Protein AF-A0AAW4U7R8-F1 (afdb_monomer_lite)

pLDDT: mean 75.62, std 11.16, range [40.25, 95.5]

Sequence (157 aa):
MQAISILKLNNMAKKYQVSRKNNILKRKGSLLLDIVIGIVLMMIIYYVATVSYPEYRNNANRSQALEDLRTIKQAVISYQGLSKVTPSSITMEDLQEGLSATESLDGTTHEALLKEAKTDPWGGEYVITIDASGAGTISTSAAVSGGGLDNEITIDF

Organism: NCBI:txid437897

Foldseek 3Di:
DVVVVVVVVVVVVVVVVVVVVVVVVVVVVVVVVVVVVVVVVVVVVVVCVVPVVVVVLVVVLLVLLVVVQVLVLVLLVVLCQQFPARDQDDDLVCLQAFAALVGGPVSHTGHRSDPDQDARSVGHHWDWGAHRVRKTKIAHPCVVPDDDDPRIDIRDD

Secondary structure (DSSP, 8-state):
-HHHHHHHHHHHHHHHHHHHHHHHHHHHHHHHHHHHHHHHHHHHHHHHHHHHHHHHHHHHHHHHHHHHHHHHHHHHHHHHHHBSS--S---HHHHHH-B-TTTBTTSSPBP-SSSS----TTS---EEEE-TTS-EEEE-GGGGS-S-S--EEEE--

Structure (mmCIF, N/CA/C/O backbone):
data_AF-A0AAW4U7R8-F1
#
_entry.id   AF-A0AAW4U7R8-F1
#
loop_
_atom_site.group_PDB
_atom_site.id
_atom_site.type_symbol
_atom_site.label_atom_id
_atom_site.label_alt_id
_atom_site.label_comp_id
_atom_site.label_asym_id
_atom_site.label_entity_id
_atom_site.label_seq_id
_atom_site.pdbx_PDB_ins_code
_atom_site.Cartn_x
_atom_site.Cartn_y
_atom_site.Cartn_z
_atom_site.occupancy
_atom_site.B_iso_or_equiv
_atom_site.auth_seq_id
_atom_site.auth_comp_id
_atom_site.auth_asym_id
_atom_site.auth_atom_id
_atom_site.pdbx_PDB_model_num
ATOM 1 N N . MET A 1 1 ? 53.376 18.271 -80.528 1.00 60.69 1 MET A N 1
ATOM 2 C CA . MET A 1 1 ? 52.397 18.948 -79.639 1.00 60.69 1 MET A CA 1
ATOM 3 C C . MET A 1 1 ? 51.243 18.050 -79.173 1.00 60.69 1 MET A C 1
ATOM 5 O O . MET A 1 1 ? 50.817 18.207 -78.037 1.00 60.69 1 MET A O 1
ATOM 9 N N . GLN A 1 2 ? 50.757 17.084 -79.968 1.00 64.69 2 GLN A N 1
ATOM 10 C CA . GLN A 1 2 ? 49.604 16.241 -79.587 1.00 64.69 2 GLN A CA 1
ATOM 11 C C . GLN A 1 2 ? 49.836 15.326 -78.362 1.00 64.69 2 GLN A C 1
ATOM 13 O O . GLN A 1 2 ? 48.961 15.230 -77.506 1.00 64.69 2 GLN A O 1
ATOM 18 N N . ALA A 1 3 ? 51.020 14.726 -78.192 1.00 68.19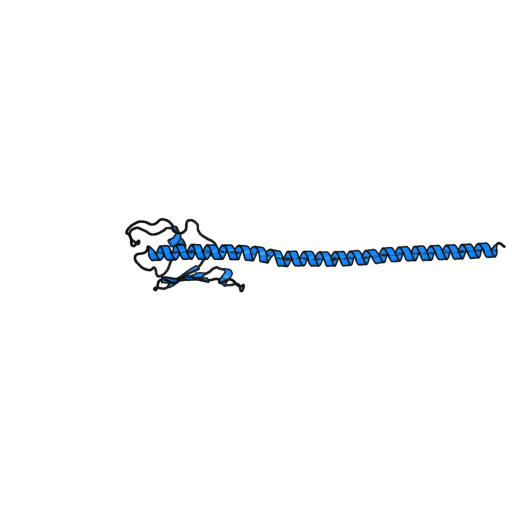 3 ALA A N 1
ATOM 19 C CA . ALA A 1 3 ? 51.283 13.803 -77.075 1.00 68.19 3 ALA A CA 1
ATOM 20 C C . ALA A 1 3 ? 51.150 14.451 -75.677 1.00 68.19 3 ALA A C 1
ATOM 22 O O . ALA A 1 3 ? 50.632 13.841 -74.744 1.00 68.19 3 ALA A O 1
ATOM 23 N N . ILE A 1 4 ? 51.544 15.723 -75.547 1.00 70.44 4 ILE A N 1
ATOM 24 C CA . ILE A 1 4 ? 51.453 16.486 -74.290 1.00 70.44 4 ILE A CA 1
ATOM 25 C C . ILE A 1 4 ? 49.984 16.775 -73.934 1.00 70.44 4 ILE A C 1
ATOM 27 O O . ILE A 1 4 ? 49.599 16.714 -72.765 1.00 70.44 4 ILE A O 1
ATOM 31 N N . SER A 1 5 ? 49.141 17.034 -74.940 1.00 73.44 5 SER A N 1
ATOM 32 C CA . SER A 1 5 ? 47.705 17.271 -74.739 1.00 73.44 5 SER A CA 1
ATOM 33 C C . SER A 1 5 ? 46.968 16.024 -74.227 1.00 73.44 5 SER A C 1
ATOM 35 O O . SER A 1 5 ? 46.168 16.121 -73.297 1.00 73.44 5 SER A O 1
ATOM 37 N N . ILE A 1 6 ? 47.317 14.841 -74.744 1.00 75.31 6 ILE A N 1
ATOM 38 C CA . ILE A 1 6 ? 46.715 13.556 -74.351 1.00 75.31 6 ILE A CA 1
ATOM 39 C C . ILE A 1 6 ? 47.107 13.189 -72.913 1.00 75.31 6 ILE A C 1
ATOM 41 O O . ILE A 1 6 ? 46.270 12.761 -72.118 1.00 75.31 6 ILE A O 1
ATOM 45 N N . LEU A 1 7 ? 48.365 13.424 -72.535 1.00 77.62 7 LEU A N 1
ATOM 46 C CA . LEU A 1 7 ? 48.854 13.136 -71.186 1.00 77.62 7 LEU A CA 1
ATOM 47 C C . LEU A 1 7 ? 48.185 14.034 -70.130 1.00 77.62 7 LEU A C 1
ATOM 49 O O . LEU A 1 7 ? 47.821 13.570 -69.046 1.00 77.62 7 LEU A O 1
ATOM 53 N N . LYS A 1 8 ? 47.938 15.305 -70.470 1.00 79.25 8 LYS A N 1
ATOM 54 C CA . LYS A 1 8 ? 47.189 16.240 -69.617 1.00 79.25 8 LYS A CA 1
ATOM 55 C C . LYS A 1 8 ? 45.734 15.798 -69.424 1.00 79.25 8 LYS A C 1
ATOM 57 O O . LYS A 1 8 ? 45.241 15.834 -68.296 1.00 79.25 8 LYS A O 1
ATOM 62 N N . LEU A 1 9 ? 45.076 15.333 -70.488 1.00 78.81 9 LEU A N 1
ATOM 63 C CA . LEU A 1 9 ? 43.704 14.813 -70.436 1.00 78.81 9 LEU A CA 1
ATOM 64 C C . LEU A 1 9 ? 43.596 13.561 -69.554 1.00 78.81 9 LEU A C 1
ATOM 66 O O . LEU A 1 9 ? 42.732 13.504 -68.678 1.00 78.81 9 LEU A O 1
ATOM 70 N N . ASN A 1 10 ? 44.519 12.606 -69.697 1.00 81.81 10 ASN A N 1
ATOM 71 C CA . ASN A 1 10 ? 44.538 11.396 -68.868 1.00 81.81 10 ASN A CA 1
ATOM 72 C C . ASN A 1 10 ? 44.757 11.708 -67.381 1.00 81.81 10 ASN A C 1
ATOM 74 O O . ASN A 1 10 ? 44.088 11.138 -66.516 1.00 81.81 10 ASN A O 1
ATOM 78 N N . ASN A 1 11 ? 45.637 12.662 -67.068 1.00 82.88 11 ASN A N 1
ATOM 79 C CA . ASN A 1 11 ? 45.869 13.090 -65.688 1.00 82.88 11 ASN A CA 1
ATOM 80 C C . ASN A 1 11 ? 44.642 13.787 -65.081 1.00 82.88 11 ASN A C 1
ATOM 82 O O . ASN A 1 11 ? 44.313 13.548 -63.915 1.00 82.88 11 ASN A O 1
ATOM 86 N N . MET A 1 12 ? 43.925 14.600 -65.862 1.00 79.44 12 MET A N 1
ATOM 87 C CA . MET A 1 12 ? 42.668 15.213 -65.420 1.00 79.44 12 MET A CA 1
ATOM 88 C C . MET A 1 12 ? 41.578 14.165 -65.192 1.00 79.44 12 MET A C 1
ATOM 90 O O . MET A 1 12 ? 40.949 14.175 -64.134 1.00 79.44 12 MET A O 1
ATOM 94 N N . ALA A 1 13 ? 41.399 13.219 -66.116 1.00 79.12 13 ALA A N 1
ATOM 95 C CA . ALA A 1 13 ? 40.433 12.133 -65.967 1.00 79.12 13 ALA A CA 1
ATOM 96 C C . ALA A 1 13 ? 40.717 11.293 -64.709 1.00 79.12 13 ALA A C 1
ATOM 98 O O . ALA A 1 13 ? 39.807 11.021 -63.921 1.00 79.12 13 ALA A O 1
ATOM 99 N N . LYS A 1 14 ? 41.990 10.964 -64.451 1.00 78.50 14 LYS A N 1
ATOM 100 C CA . LYS A 1 14 ? 42.413 10.246 -63.240 1.00 78.50 14 LYS A CA 1
ATOM 101 C C . LYS A 1 14 ? 42.109 11.048 -61.970 1.00 78.50 14 LYS A C 1
ATOM 103 O O . LYS A 1 14 ? 41.556 10.494 -61.022 1.00 78.50 14 LYS A O 1
ATOM 108 N N . LYS A 1 15 ? 42.386 12.357 -61.959 1.00 74.62 15 LYS A N 1
ATOM 109 C CA . LYS A 1 15 ? 42.077 13.248 -60.825 1.00 74.62 15 LYS A CA 1
ATOM 110 C C . LYS A 1 15 ? 40.571 13.329 -60.547 1.00 74.62 15 LYS A C 1
ATOM 112 O O . LYS A 1 15 ? 40.161 13.250 -59.389 1.00 74.62 15 LYS A O 1
ATOM 117 N N . TYR A 1 16 ? 39.748 13.416 -61.592 1.00 73.31 16 TYR A N 1
ATOM 118 C CA . TYR A 1 16 ? 38.288 13.405 -61.473 1.00 73.31 16 TYR A CA 1
ATOM 119 C C . TYR A 1 16 ? 37.758 12.081 -60.919 1.00 73.31 16 TYR A C 1
ATOM 121 O O . TYR A 1 16 ? 36.922 12.086 -60.015 1.00 73.31 16 TYR A O 1
ATOM 129 N N . GLN A 1 17 ? 38.268 10.943 -61.397 1.00 74.19 17 GLN A N 1
ATOM 130 C CA . GLN A 1 17 ? 37.861 9.635 -60.878 1.00 74.19 17 GLN A CA 1
ATOM 131 C C . GLN A 1 17 ? 38.246 9.447 -59.405 1.00 74.19 17 GLN A C 1
ATOM 133 O O . GLN A 1 17 ? 37.435 8.947 -58.625 1.00 74.19 17 GLN A O 1
ATOM 138 N N . VAL A 1 18 ? 39.442 9.888 -59.001 1.00 71.75 18 VAL A N 1
ATOM 139 C CA . VAL A 1 18 ? 39.888 9.842 -57.598 1.00 71.75 18 VAL A CA 1
ATOM 140 C C . VAL A 1 18 ? 39.024 10.748 -56.717 1.00 71.75 18 VAL A C 1
ATOM 142 O O . VAL A 1 18 ? 38.557 10.317 -55.666 1.00 71.75 18 VAL A O 1
ATOM 145 N N . SER A 1 19 ? 38.727 11.971 -57.163 1.00 69.62 19 SER A N 1
ATOM 146 C CA . SER A 1 19 ? 37.863 12.899 -56.421 1.00 69.62 19 SER A CA 1
ATOM 147 C C . SER A 1 19 ? 36.430 12.366 -56.272 1.00 69.62 19 SER A C 1
ATOM 149 O O . SER A 1 19 ? 35.861 12.402 -55.180 1.00 69.62 19 SER A O 1
ATOM 151 N N . ARG A 1 20 ? 35.867 11.770 -57.334 1.00 70.44 20 ARG A N 1
ATOM 152 C CA . ARG A 1 20 ? 34.541 11.135 -57.299 1.00 70.44 20 ARG A CA 1
ATOM 153 C C . ARG A 1 20 ? 34.505 9.946 -56.335 1.00 70.44 20 ARG A C 1
ATOM 155 O O . ARG A 1 20 ? 33.572 9.852 -55.541 1.00 70.44 20 ARG A O 1
ATOM 162 N N . LYS A 1 21 ? 35.523 9.076 -56.354 1.00 65.62 21 LYS A N 1
ATOM 163 C CA . LYS A 1 21 ? 35.645 7.956 -55.403 1.00 65.62 21 LYS A CA 1
ATOM 164 C C . LYS A 1 21 ? 35.737 8.453 -53.958 1.00 65.62 21 LYS A C 1
ATOM 166 O O . LYS A 1 21 ? 34.988 7.972 -53.113 1.00 65.62 21 LYS A O 1
ATOM 171 N N . ASN A 1 22 ? 36.556 9.469 -53.690 1.00 66.00 22 ASN A N 1
ATOM 172 C CA . ASN A 1 22 ? 36.712 10.028 -52.344 1.00 66.00 22 ASN A CA 1
ATOM 173 C C . ASN A 1 22 ? 35.411 10.651 -51.811 1.00 66.00 22 ASN A C 1
ATOM 175 O O . ASN A 1 22 ? 35.080 10.459 -50.644 1.00 66.00 22 ASN A O 1
ATOM 179 N N . ASN A 1 23 ? 34.635 11.341 -52.651 1.00 64.06 23 ASN A N 1
ATOM 180 C CA . ASN A 1 23 ? 33.342 11.906 -52.247 1.00 64.06 23 ASN A CA 1
ATOM 181 C C . ASN A 1 23 ? 32.275 10.831 -51.973 1.00 64.06 23 ASN A C 1
ATOM 183 O O . ASN A 1 23 ? 31.469 10.986 -51.056 1.00 64.06 23 ASN A O 1
ATOM 187 N N . ILE A 1 24 ? 32.284 9.722 -52.718 1.00 61.56 24 ILE A N 1
ATOM 188 C CA . ILE A 1 24 ? 31.383 8.585 -52.469 1.00 61.56 24 ILE A CA 1
ATOM 189 C C . ILE A 1 24 ? 31.758 7.869 -51.162 1.00 61.56 24 ILE A C 1
ATOM 191 O O . ILE A 1 24 ? 30.866 7.539 -50.383 1.00 61.56 24 ILE A O 1
ATOM 195 N N . LEU A 1 25 ? 33.052 7.671 -50.881 1.00 60.16 25 LEU A N 1
ATOM 196 C CA . LEU A 1 25 ? 33.499 7.103 -49.603 1.00 60.16 25 LEU A CA 1
ATOM 197 C C . LEU A 1 25 ? 33.149 8.010 -48.413 1.00 60.16 25 LEU A C 1
ATOM 199 O O . LEU A 1 25 ? 32.638 7.513 -47.413 1.00 60.16 25 LEU A O 1
ATOM 203 N N . LYS A 1 26 ? 33.342 9.331 -48.532 1.00 60.06 26 LYS A N 1
ATOM 204 C CA . LYS A 1 26 ? 32.967 10.296 -47.481 1.00 60.06 26 LYS A CA 1
ATOM 205 C C . LYS A 1 26 ? 31.466 10.273 -47.167 1.00 60.06 26 LYS A C 1
ATOM 207 O O . LYS A 1 26 ? 31.093 10.278 -46.000 1.00 60.06 26 LYS A O 1
ATOM 212 N N . ARG A 1 27 ? 30.602 10.180 -48.187 1.00 59.56 27 ARG A N 1
ATOM 213 C CA . ARG A 1 27 ? 29.141 10.074 -47.993 1.00 59.56 27 ARG A CA 1
ATOM 214 C C . ARG A 1 27 ? 28.712 8.751 -47.350 1.00 59.56 27 ARG A C 1
ATOM 216 O O . ARG A 1 27 ? 27.781 8.751 -46.555 1.00 59.56 27 ARG A O 1
ATOM 223 N N . LYS A 1 28 ? 29.389 7.638 -47.652 1.00 56.94 28 LYS A N 1
ATOM 224 C CA . LYS A 1 28 ? 29.104 6.332 -47.028 1.00 56.94 28 LYS A CA 1
ATOM 225 C C . LYS A 1 28 ? 29.580 6.243 -45.572 1.00 56.94 28 LYS A C 1
ATOM 227 O O . LYS A 1 28 ? 28.915 5.594 -44.775 1.00 56.94 28 LYS A O 1
ATOM 232 N N . GLY A 1 29 ? 30.678 6.919 -45.219 1.00 58.41 29 GLY A N 1
ATOM 233 C CA . GLY A 1 29 ? 31.155 7.007 -43.833 1.00 58.41 29 GLY A CA 1
ATOM 234 C C . GLY A 1 29 ? 30.224 7.804 -42.910 1.00 58.41 29 GLY A C 1
ATOM 235 O O . GLY A 1 29 ? 30.078 7.443 -41.749 1.00 58.41 29 GLY A O 1
ATOM 236 N N . SER A 1 30 ? 29.544 8.829 -43.440 1.00 65.44 30 SER A N 1
ATOM 237 C CA . SER A 1 30 ? 28.557 9.622 -42.686 1.00 65.44 30 SER A CA 1
ATOM 238 C C . SER A 1 30 ? 27.328 8.801 -42.277 1.00 65.44 30 SER A C 1
ATOM 240 O O . SER A 1 30 ? 26.884 8.894 -41.142 1.00 65.44 30 SER A O 1
ATOM 242 N N . LEU A 1 31 ? 26.822 7.939 -43.168 1.00 68.50 31 LEU A N 1
ATOM 243 C CA . LEU A 1 31 ? 25.604 7.155 -42.916 1.00 68.50 31 LEU A CA 1
ATOM 244 C C . LEU A 1 31 ? 25.764 6.129 -41.783 1.00 68.50 31 LEU A C 1
ATOM 246 O O . LEU A 1 31 ? 24.817 5.886 -41.044 1.00 68.50 31 LEU A O 1
ATOM 250 N N . LEU A 1 32 ? 26.947 5.520 -41.633 1.00 78.38 32 LEU A N 1
ATOM 251 C CA . LEU A 1 32 ? 27.196 4.569 -40.543 1.00 78.38 32 LEU A CA 1
ATOM 252 C C . LEU A 1 32 ? 27.212 5.265 -39.179 1.00 78.38 32 LEU A C 1
ATOM 254 O O . LEU A 1 32 ? 26.667 4.728 -38.220 1.00 78.38 32 LEU A O 1
ATOM 258 N N . LEU A 1 33 ? 27.800 6.462 -39.102 1.00 82.44 33 LEU A N 1
ATOM 259 C CA . LEU A 1 33 ? 27.829 7.258 -37.877 1.00 82.44 33 LEU A CA 1
ATOM 260 C C . LEU A 1 33 ? 26.414 7.694 -37.465 1.00 82.44 33 LEU A C 1
ATOM 262 O O . LEU A 1 33 ? 26.047 7.526 -36.305 1.00 82.44 33 LEU A O 1
ATOM 266 N N . ASP A 1 34 ? 25.607 8.164 -38.418 1.00 82.06 34 ASP A N 1
ATOM 267 C CA . ASP A 1 34 ? 24.223 8.579 -38.159 1.00 82.06 34 ASP A CA 1
ATOM 268 C C . ASP A 1 34 ? 23.355 7.411 -37.657 1.00 82.06 34 ASP A C 1
ATOM 270 O O . ASP A 1 34 ? 22.577 7.573 -36.717 1.00 82.06 34 ASP A O 1
ATOM 274 N N . ILE A 1 35 ? 23.529 6.208 -38.221 1.00 86.75 35 ILE A N 1
ATOM 275 C CA . ILE A 1 35 ? 22.823 5.000 -37.759 1.00 86.75 35 ILE A CA 1
ATOM 276 C C . ILE A 1 35 ? 23.254 4.621 -36.338 1.00 86.75 35 ILE A C 1
ATOM 278 O O . ILE A 1 35 ? 22.402 4.328 -35.501 1.00 86.75 35 ILE A O 1
ATOM 282 N N . VAL A 1 36 ? 24.558 4.642 -36.041 1.00 90.31 36 VAL A N 1
ATOM 283 C CA . VAL A 1 36 ? 25.071 4.315 -34.700 1.00 90.31 36 VAL A CA 1
ATOM 284 C C . VAL A 1 36 ? 24.545 5.307 -33.661 1.00 90.31 36 VAL A C 1
ATOM 286 O O . VAL A 1 36 ? 24.065 4.885 -32.611 1.00 90.31 36 VAL A O 1
ATOM 289 N N . ILE A 1 37 ? 24.558 6.606 -33.968 1.00 90.69 37 ILE A N 1
ATOM 290 C CA . ILE A 1 37 ? 23.998 7.644 -33.091 1.00 90.69 37 ILE A CA 1
ATOM 291 C C . ILE A 1 37 ? 22.494 7.422 -32.883 1.00 90.69 37 ILE A C 1
ATOM 293 O O . ILE A 1 37 ? 22.020 7.487 -31.749 1.00 90.69 37 ILE A O 1
ATOM 297 N N . GLY A 1 38 ? 21.751 7.097 -33.945 1.00 93.50 38 GLY A N 1
ATOM 298 C CA . GLY A 1 38 ? 20.321 6.796 -33.859 1.00 93.50 38 GLY A CA 1
ATOM 299 C C . GLY A 1 38 ? 20.006 5.608 -32.946 1.00 93.50 38 GLY A C 1
ATOM 300 O O . GLY A 1 38 ? 19.081 5.684 -32.138 1.00 93.50 38 GLY A O 1
ATOM 301 N N . ILE A 1 39 ? 20.802 4.536 -33.016 1.00 93.44 39 ILE A N 1
ATOM 302 C CA . ILE A 1 39 ? 20.643 3.351 -32.157 1.00 93.44 39 ILE A CA 1
ATOM 303 C C . ILE A 1 39 ? 20.937 3.690 -30.690 1.00 93.44 39 ILE A C 1
ATOM 305 O O . ILE A 1 39 ? 20.171 3.300 -29.810 1.00 93.44 39 ILE A O 1
ATOM 309 N N . VAL A 1 40 ? 22.007 4.443 -30.417 1.00 95.50 40 VAL A N 1
ATOM 310 C CA . VAL A 1 40 ? 22.361 4.856 -29.048 1.00 95.50 40 VAL A CA 1
ATOM 311 C C . VAL A 1 40 ? 21.260 5.726 -28.436 1.00 95.50 40 VAL A C 1
ATOM 313 O O . VAL A 1 40 ? 20.857 5.492 -27.298 1.00 95.50 40 VAL A O 1
ATOM 316 N N . LEU A 1 41 ? 20.717 6.683 -29.194 1.00 94.75 41 LEU A N 1
ATOM 317 C CA . LEU A 1 41 ? 19.607 7.523 -28.731 1.00 94.75 41 LEU A CA 1
ATOM 318 C C . LEU A 1 41 ? 18.339 6.704 -28.453 1.00 94.75 41 LEU A C 1
ATOM 320 O O . LEU A 1 41 ? 17.702 6.902 -27.419 1.00 94.75 41 LEU A O 1
ATOM 324 N N . MET A 1 42 ? 18.006 5.749 -29.326 1.00 94.12 42 MET A N 1
ATOM 325 C CA . MET A 1 42 ? 16.901 4.804 -29.111 1.00 94.12 42 MET A CA 1
ATOM 326 C C . MET A 1 42 ? 17.070 4.005 -27.813 1.00 94.12 42 MET A C 1
ATOM 328 O O . MET A 1 42 ? 16.112 3.877 -27.054 1.00 94.12 42 MET A O 1
ATOM 332 N N . MET A 1 43 ? 18.277 3.505 -27.522 1.00 93.62 43 MET A N 1
ATOM 333 C CA . MET A 1 43 ? 18.547 2.760 -26.285 1.00 93.62 43 MET A CA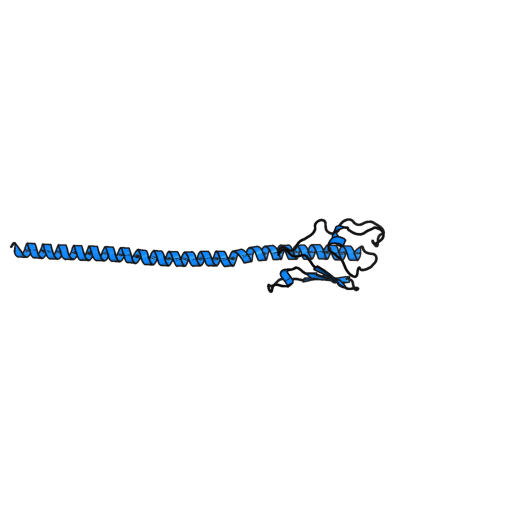 1
ATOM 334 C C . MET A 1 43 ? 18.371 3.622 -25.033 1.00 93.62 43 MET A C 1
ATOM 336 O O . MET A 1 43 ? 17.802 3.149 -24.051 1.00 93.62 43 MET A O 1
ATOM 340 N N . ILE A 1 44 ? 18.813 4.884 -25.065 1.00 90.25 44 ILE A N 1
ATOM 341 C CA . ILE A 1 44 ? 18.640 5.815 -23.939 1.00 90.25 44 ILE A CA 1
ATOM 342 C C . ILE A 1 44 ? 17.151 6.074 -23.687 1.00 90.25 44 ILE A C 1
ATOM 344 O O . ILE A 1 44 ? 16.700 5.980 -22.546 1.00 90.25 44 ILE A O 1
ATOM 348 N N . ILE A 1 45 ? 16.376 6.351 -24.741 1.00 89.69 45 ILE A N 1
ATOM 349 C CA . ILE A 1 45 ? 14.928 6.584 -24.621 1.00 89.69 45 ILE A CA 1
ATOM 350 C C . ILE A 1 45 ? 14.228 5.329 -24.090 1.00 89.69 45 ILE A C 1
ATOM 352 O O . ILE A 1 45 ? 13.415 5.432 -23.174 1.00 89.69 45 ILE A O 1
ATOM 356 N N . TYR A 1 46 ? 14.569 4.150 -24.622 1.00 90.88 46 TYR A N 1
ATOM 357 C CA . TYR A 1 46 ? 14.015 2.877 -24.161 1.00 90.88 46 TYR A CA 1
ATOM 358 C C . TYR A 1 46 ? 14.300 2.649 -22.674 1.00 90.88 46 TYR A C 1
ATOM 360 O O . TYR A 1 46 ? 13.381 2.379 -21.906 1.00 90.88 46 TYR A O 1
ATOM 368 N N . TYR A 1 47 ? 15.553 2.828 -22.252 1.00 86.56 47 TYR A N 1
ATOM 369 C CA . TYR A 1 47 ? 15.951 2.646 -20.860 1.00 86.56 47 TYR A CA 1
ATOM 370 C C . TYR A 1 47 ? 15.164 3.565 -19.917 1.00 86.56 47 TYR A C 1
ATOM 372 O O . TYR A 1 47 ? 14.544 3.083 -18.968 1.00 86.56 47 TYR A O 1
ATOM 380 N N . VAL A 1 48 ? 15.106 4.868 -20.216 1.00 82.75 48 VAL A N 1
ATOM 381 C CA . VAL A 1 48 ? 14.347 5.841 -19.411 1.00 82.75 48 VAL A CA 1
ATOM 382 C C . VAL A 1 48 ? 12.862 5.475 -19.359 1.00 82.75 48 VAL A C 1
ATOM 384 O O . VAL A 1 48 ? 12.271 5.475 -18.282 1.00 82.75 48 VAL A O 1
ATOM 387 N N . ALA A 1 49 ? 12.265 5.090 -20.490 1.00 79.81 49 ALA A N 1
ATOM 388 C CA . ALA A 1 49 ? 10.865 4.677 -20.534 1.00 79.81 49 ALA A CA 1
ATOM 389 C C . ALA A 1 49 ? 10.593 3.441 -19.659 1.00 79.81 49 ALA A C 1
ATOM 391 O O . ALA A 1 49 ? 9.585 3.397 -18.955 1.00 79.81 49 ALA A O 1
ATOM 392 N N . THR A 1 50 ? 11.499 2.458 -19.662 1.00 76.25 50 THR A N 1
ATOM 393 C CA . THR A 1 50 ? 11.328 1.225 -18.878 1.00 76.25 50 THR A CA 1
ATOM 394 C C . THR A 1 50 ? 11.570 1.394 -17.383 1.00 76.25 50 THR A C 1
ATOM 396 O O . THR A 1 50 ? 10.895 0.736 -16.598 1.00 76.25 50 THR A O 1
ATOM 399 N N . VAL A 1 51 ? 12.499 2.261 -16.971 1.00 71.19 51 VAL A N 1
ATOM 400 C CA . VAL A 1 51 ? 12.850 2.427 -15.550 1.00 71.19 51 VAL A CA 1
ATOM 401 C C . VAL A 1 51 ? 11.938 3.440 -14.863 1.00 71.19 51 VAL A C 1
ATOM 403 O O . VAL A 1 51 ? 11.512 3.214 -13.737 1.00 71.19 51 VAL A O 1
ATOM 406 N N . SER A 1 52 ? 11.590 4.547 -15.521 1.00 63.84 52 SER A N 1
ATOM 407 C CA . SER A 1 52 ? 10.835 5.622 -14.866 1.00 63.84 52 SER A CA 1
ATOM 408 C C . SER A 1 52 ? 9.346 5.310 -14.704 1.00 63.84 52 SER A C 1
ATOM 410 O O . SER A 1 52 ? 8.743 5.688 -13.704 1.00 63.84 52 SER A O 1
ATOM 412 N N . TYR A 1 53 ? 8.730 4.616 -15.662 1.00 64.31 53 TYR A N 1
ATOM 413 C CA . TYR A 1 53 ? 7.288 4.357 -15.645 1.00 64.31 53 TYR A CA 1
ATOM 414 C C . TYR A 1 53 ? 6.788 3.508 -14.454 1.00 64.31 53 TYR A C 1
ATOM 416 O O . TYR A 1 53 ? 5.811 3.914 -13.815 1.00 64.31 53 TYR A O 1
ATOM 424 N N . PRO A 1 54 ? 7.419 2.367 -14.100 1.00 67.38 54 PRO A N 1
ATOM 425 C CA . PRO A 1 54 ? 6.973 1.570 -12.958 1.00 67.38 54 PRO A CA 1
ATOM 426 C C . PRO A 1 54 ? 7.151 2.299 -11.619 1.00 67.38 54 PRO A C 1
ATOM 428 O O . PRO A 1 54 ? 6.294 2.162 -10.750 1.00 67.38 54 PRO A O 1
ATOM 431 N N . GLU A 1 55 ? 8.190 3.125 -11.470 1.00 65.50 55 GLU A N 1
ATOM 432 C CA . GLU A 1 55 ? 8.451 3.885 -10.239 1.00 65.50 55 GLU A CA 1
ATOM 433 C C . GLU A 1 55 ? 7.360 4.925 -9.950 1.00 65.50 55 GLU A C 1
ATOM 435 O O . GLU A 1 55 ? 6.913 5.051 -8.809 1.00 65.50 55 GLU A O 1
ATOM 440 N N . TYR A 1 56 ? 6.851 5.625 -10.972 1.00 69.19 56 TYR A N 1
ATOM 441 C CA . TYR A 1 56 ? 5.754 6.584 -10.781 1.00 69.19 56 TYR A CA 1
ATOM 442 C C . TYR A 1 56 ? 4.453 5.908 -10.349 1.00 69.19 56 TYR A C 1
ATOM 444 O O . TYR A 1 56 ? 3.776 6.399 -9.442 1.00 69.19 56 TYR A O 1
ATOM 452 N N . ARG A 1 57 ? 4.111 4.769 -10.965 1.00 70.19 57 ARG A N 1
ATOM 453 C CA . ARG A 1 57 ? 2.925 3.994 -10.580 1.00 70.19 57 ARG A CA 1
ATOM 454 C C . ARG A 1 57 ? 3.076 3.428 -9.172 1.00 70.19 57 ARG A C 1
ATOM 456 O O . ARG A 1 57 ? 2.145 3.509 -8.381 1.00 70.19 57 ARG A O 1
ATOM 463 N N . ASN A 1 58 ? 4.255 2.907 -8.846 1.00 73.69 58 ASN A N 1
ATOM 464 C CA . ASN A 1 58 ? 4.540 2.383 -7.520 1.00 73.69 58 ASN A CA 1
ATOM 465 C C . ASN A 1 58 ? 4.442 3.484 -6.456 1.00 73.69 58 ASN A C 1
ATOM 467 O O . ASN A 1 58 ? 3.801 3.284 -5.434 1.00 73.69 58 ASN A O 1
ATOM 471 N N . ASN A 1 59 ? 4.983 4.677 -6.710 1.00 73.88 59 ASN A N 1
ATOM 472 C CA . ASN A 1 59 ? 4.884 5.794 -5.772 1.00 73.88 59 ASN A CA 1
ATOM 473 C C . ASN A 1 59 ? 3.434 6.267 -5.553 1.00 73.88 59 ASN A C 1
ATOM 475 O O . ASN A 1 59 ? 3.046 6.550 -4.421 1.00 73.88 59 ASN A O 1
ATOM 479 N N . ALA A 1 60 ? 2.620 6.311 -6.612 1.00 76.38 60 ALA A N 1
ATOM 480 C CA . ALA A 1 60 ? 1.193 6.614 -6.496 1.00 76.38 60 ALA A CA 1
ATOM 481 C C . ALA A 1 60 ? 0.457 5.553 -5.660 1.00 76.38 60 ALA A C 1
ATOM 483 O O . ALA A 1 60 ? -0.245 5.905 -4.713 1.00 76.38 60 ALA A O 1
ATOM 484 N N . ASN A 1 61 ? 0.699 4.269 -5.943 1.00 80.75 61 ASN A N 1
ATOM 485 C CA . ASN A 1 61 ? 0.152 3.153 -5.170 1.00 80.75 61 ASN A CA 1
ATOM 486 C C . ASN A 1 61 ? 0.560 3.230 -3.692 1.00 80.75 61 ASN A C 1
ATOM 488 O O . ASN A 1 61 ? -0.275 3.043 -2.816 1.00 80.75 61 ASN A O 1
ATOM 492 N N . ARG A 1 62 ? 1.820 3.576 -3.396 1.00 76.75 62 ARG A N 1
ATOM 493 C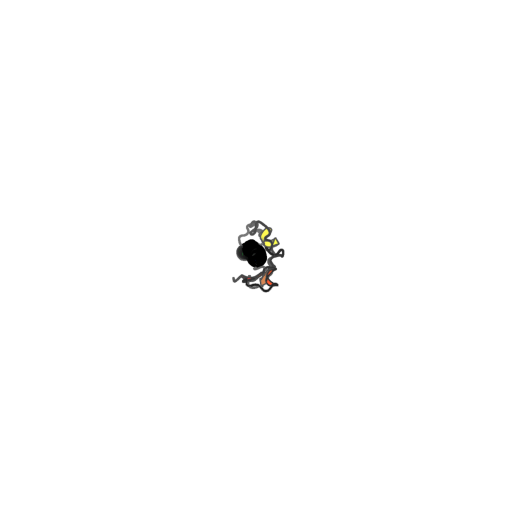 CA . ARG A 1 62 ? 2.299 3.761 -2.018 1.00 76.75 62 ARG A CA 1
ATOM 494 C C . ARG A 1 62 ? 1.581 4.891 -1.293 1.00 76.75 62 ARG A C 1
ATOM 496 O O . ARG A 1 62 ? 1.183 4.723 -0.145 1.00 76.75 62 ARG A O 1
ATOM 503 N N . SER A 1 63 ? 1.415 6.033 -1.958 1.00 80.69 63 SER A N 1
ATOM 504 C CA . SER A 1 63 ? 0.706 7.175 -1.379 1.00 80.69 63 SER A CA 1
ATOM 505 C C . SER A 1 63 ? -0.759 6.844 -1.102 1.00 80.69 63 SER A C 1
ATOM 507 O O . SER A 1 63 ? -1.278 7.245 -0.065 1.00 80.69 63 SER A O 1
ATOM 509 N N . GLN A 1 64 ? -1.409 6.114 -2.009 1.00 83.06 64 GLN A N 1
ATOM 510 C CA . GLN A 1 64 ? -2.786 5.665 -1.831 1.00 83.06 64 GLN A CA 1
ATOM 511 C C . GLN A 1 64 ? -2.892 4.675 -0.667 1.00 83.06 64 GLN A C 1
ATOM 513 O O . GLN A 1 64 ? -3.686 4.888 0.244 1.00 83.06 64 GLN A O 1
ATOM 518 N N . ALA A 1 65 ? -2.023 3.663 -0.632 1.00 82.19 65 ALA A N 1
ATOM 519 C CA . ALA A 1 65 ? -2.025 2.662 0.425 1.00 82.19 65 ALA A CA 1
ATOM 520 C C . ALA A 1 65 ? -1.800 3.274 1.816 1.00 82.19 65 ALA A C 1
ATOM 522 O O . ALA A 1 65 ? -2.471 2.885 2.765 1.00 82.19 65 ALA A O 1
ATOM 523 N N . LEU A 1 66 ? -0.901 4.255 1.945 1.00 82.44 66 LEU A N 1
ATOM 524 C CA . LEU A 1 66 ? -0.660 4.949 3.213 1.00 82.44 66 LEU A CA 1
ATOM 525 C C . LEU A 1 66 ? -1.893 5.726 3.699 1.00 82.44 66 LEU A C 1
ATOM 527 O O . LEU A 1 66 ? -2.197 5.723 4.893 1.00 82.44 66 LEU A O 1
ATOM 531 N N . GLU A 1 67 ? -2.592 6.397 2.787 1.00 85.06 67 GLU A N 1
ATOM 532 C CA . GLU A 1 67 ? -3.819 7.126 3.113 1.00 85.06 67 GLU A CA 1
ATOM 533 C C . GLU A 1 67 ? -4.943 6.170 3.527 1.00 85.06 67 GLU A C 1
ATOM 535 O O . GLU A 1 67 ? -5.659 6.407 4.505 1.00 85.06 67 GLU A O 1
ATOM 540 N N . ASP A 1 68 ? -5.051 5.042 2.831 1.00 86.38 68 ASP A N 1
ATOM 541 C CA . ASP A 1 68 ? -6.004 3.985 3.140 1.00 86.38 68 ASP A CA 1
ATOM 542 C C . ASP A 1 68 ? -5.726 3.369 4.517 1.00 86.38 68 ASP A C 1
ATOM 544 O O . ASP A 1 68 ? -6.637 3.319 5.343 1.00 86.38 68 ASP A O 1
ATOM 548 N N . LEU A 1 69 ? -4.469 3.030 4.828 1.00 83.31 69 LEU A N 1
ATOM 549 C CA . LEU A 1 69 ? -4.061 2.523 6.145 1.00 83.31 69 LEU A CA 1
ATOM 550 C C . LEU A 1 69 ? -4.397 3.504 7.277 1.00 83.31 69 LEU A C 1
ATOM 552 O O . LEU A 1 69 ? -4.890 3.092 8.326 1.00 83.31 69 LEU A O 1
ATOM 556 N N . ARG A 1 70 ? -4.168 4.809 7.080 1.00 85.06 70 ARG A N 1
ATOM 557 C CA . ARG A 1 70 ? -4.530 5.839 8.072 1.00 85.06 70 ARG A CA 1
ATOM 558 C C . ARG A 1 70 ? -6.035 5.956 8.259 1.00 85.06 70 ARG A C 1
ATOM 560 O O . ARG A 1 70 ? -6.494 6.097 9.390 1.00 85.06 70 ARG A O 1
ATOM 567 N N . THR A 1 71 ? -6.790 5.874 7.165 1.00 88.38 71 THR A N 1
ATOM 568 C CA . THR A 1 71 ? -8.257 5.889 7.208 1.00 88.38 71 THR A CA 1
ATOM 569 C C . THR A 1 71 ? -8.778 4.691 8.003 1.00 88.38 71 THR A C 1
ATOM 571 O O . THR A 1 71 ? -9.592 4.864 8.908 1.00 88.38 71 THR A O 1
ATOM 574 N N . ILE A 1 72 ? -8.268 3.490 7.707 1.00 86.50 72 ILE A N 1
ATOM 575 C CA . ILE A 1 72 ? -8.652 2.250 8.393 1.00 86.50 72 ILE A CA 1
ATOM 576 C C . ILE A 1 72 ? -8.253 2.324 9.869 1.00 86.50 72 ILE A C 1
ATOM 578 O O . ILE A 1 72 ? -9.084 2.047 10.726 1.00 86.50 72 ILE A O 1
ATOM 582 N N . LYS A 1 73 ? -7.038 2.787 10.198 1.00 85.31 73 LYS A N 1
ATOM 583 C CA . LYS A 1 73 ? -6.607 2.993 11.592 1.00 85.31 73 LYS A CA 1
ATOM 584 C C . LYS A 1 73 ? -7.566 3.898 12.358 1.00 85.31 73 LYS A C 1
ATOM 586 O O . LYS A 1 73 ? -7.947 3.571 13.477 1.00 85.31 73 LYS A O 1
ATOM 591 N N . GLN A 1 74 ? -7.955 5.028 11.772 1.00 87.00 74 GLN A N 1
ATOM 592 C CA . GLN A 1 74 ? -8.881 5.946 12.427 1.00 87.00 74 GLN A CA 1
ATOM 593 C C . GLN A 1 74 ? -10.252 5.296 12.648 1.00 87.00 74 GLN A C 1
ATOM 595 O O . GLN A 1 74 ? -10.820 5.452 13.726 1.00 87.00 74 GLN A O 1
ATOM 600 N N . ALA A 1 75 ? -10.755 4.543 11.666 1.00 86.38 75 ALA A N 1
ATOM 601 C CA . ALA A 1 75 ? -12.008 3.805 11.793 1.00 86.38 75 ALA A CA 1
ATOM 602 C C . ALA A 1 75 ? -11.929 2.734 12.892 1.00 86.38 75 ALA A C 1
ATOM 604 O O . ALA A 1 75 ? -12.833 2.650 13.716 1.00 86.38 75 ALA A O 1
ATOM 605 N N . VAL A 1 76 ? -10.827 1.983 12.968 1.00 86.50 76 VAL A N 1
ATOM 606 C CA . VAL A 1 76 ? -10.577 0.982 14.016 1.00 86.50 76 VAL A CA 1
ATOM 607 C C . VAL A 1 76 ? -10.541 1.619 15.405 1.00 86.50 76 VAL A C 1
ATOM 609 O O . VAL A 1 76 ? -11.232 1.149 16.305 1.00 86.50 76 VAL A O 1
ATOM 612 N N . ILE A 1 77 ? -9.809 2.722 15.578 1.00 84.81 77 ILE A N 1
ATOM 613 C CA . ILE A 1 77 ? -9.738 3.424 16.868 1.00 84.81 77 ILE A CA 1
ATOM 614 C C . ILE A 1 77 ? -11.115 3.957 17.270 1.00 84.81 77 ILE A C 1
ATOM 616 O O . ILE A 1 77 ? -11.516 3.833 18.426 1.00 84.81 77 ILE A O 1
ATOM 620 N N . SER A 1 78 ? -11.861 4.524 16.321 1.00 86.00 78 SER A N 1
ATOM 621 C CA . SER A 1 78 ? -13.233 4.968 16.561 1.00 86.00 78 SER A CA 1
ATOM 622 C C . SER A 1 78 ? -14.146 3.800 16.936 1.00 86.00 78 SER A C 1
ATOM 624 O O . SER A 1 78 ? -14.902 3.924 17.893 1.00 86.00 78 SER A O 1
ATOM 626 N N . TYR A 1 79 ? -14.036 2.652 16.264 1.00 85.44 79 TYR A N 1
ATOM 627 C CA . TYR A 1 79 ? -14.802 1.448 16.590 1.00 85.44 79 TYR A CA 1
ATOM 628 C C . TYR A 1 79 ? -14.496 0.958 18.009 1.00 85.44 79 TYR A C 1
ATOM 630 O O . TYR A 1 79 ? -15.407 0.722 18.799 1.00 85.44 79 TYR A O 1
ATOM 638 N N . GLN A 1 80 ? -13.214 0.874 18.372 1.00 83.81 80 GLN A N 1
ATOM 639 C CA . GLN A 1 80 ? -12.778 0.464 19.708 1.00 83.81 80 GLN A CA 1
ATOM 640 C C . GLN A 1 80 ? -13.216 1.458 20.790 1.00 83.81 80 GLN A C 1
ATOM 642 O O . GLN A 1 80 ? -13.655 1.035 21.853 1.00 83.81 80 GLN A O 1
ATOM 647 N N . GLY A 1 81 ? -13.148 2.765 20.520 1.00 83.56 81 GLY A N 1
ATOM 648 C CA . GLY A 1 81 ? -13.581 3.803 21.459 1.00 83.56 81 GLY A CA 1
ATOM 649 C C . GLY A 1 81 ? -15.098 3.878 21.651 1.00 83.56 81 GLY A C 1
ATOM 650 O O . GLY A 1 81 ? -15.564 4.307 22.706 1.00 83.56 81 GLY A O 1
ATOM 651 N N . LEU A 1 82 ? -15.868 3.461 20.644 1.00 84.75 82 LEU A N 1
ATOM 652 C CA . LEU A 1 82 ? -17.327 3.397 20.707 1.00 84.75 82 LEU A CA 1
ATOM 653 C C . LEU A 1 82 ? -17.830 2.056 21.247 1.00 84.75 82 LEU A C 1
ATOM 655 O O . LEU A 1 82 ? -18.953 2.002 21.733 1.00 84.75 82 LEU A O 1
ATOM 659 N N . SER A 1 83 ? -17.038 0.987 21.190 1.00 83.69 83 SER A N 1
ATOM 660 C CA . SER A 1 83 ? -17.424 -0.333 21.692 1.00 83.69 83 SER A CA 1
ATOM 661 C C . SER A 1 83 ? -17.386 -0.415 23.221 1.00 83.69 83 SER A C 1
ATOM 663 O O . SER A 1 83 ? -16.485 0.103 23.876 1.00 83.69 83 SER A O 1
ATOM 665 N N . LYS A 1 84 ? -18.349 -1.132 23.816 1.00 80.56 84 LYS A N 1
ATOM 666 C CA . LYS A 1 84 ? -18.357 -1.454 25.259 1.00 80.56 84 LYS A CA 1
ATOM 667 C C . LYS A 1 84 ? -17.214 -2.372 25.677 1.00 80.56 84 LYS A C 1
ATOM 669 O O . LYS A 1 84 ? -16.809 -2.353 26.837 1.00 80.56 84 LYS A O 1
ATOM 674 N N . VAL A 1 85 ? -16.768 -3.231 24.767 1.00 76.75 85 VAL A N 1
ATOM 675 C CA . VAL A 1 85 ? -15.727 -4.233 25.008 1.00 76.75 85 VAL A CA 1
ATOM 676 C C . VAL A 1 85 ? -14.708 -4.108 23.895 1.00 76.75 85 VAL A C 1
ATOM 678 O O . VAL A 1 85 ? -15.093 -4.099 22.727 1.0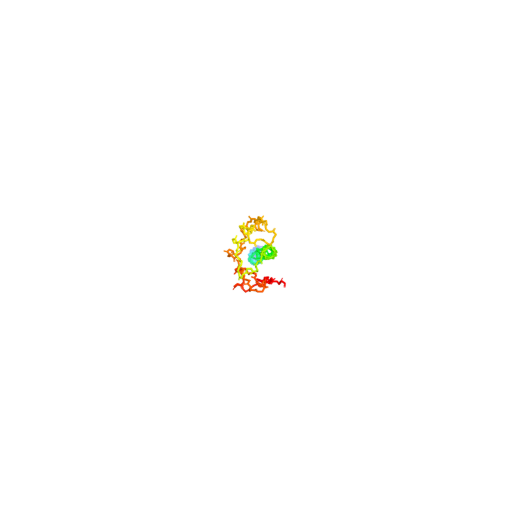0 76.75 85 VAL A O 1
ATOM 681 N N . THR A 1 86 ? -13.424 -4.041 24.244 1.00 71.12 86 THR A N 1
ATOM 682 C CA . THR A 1 86 ? -12.345 -4.069 23.256 1.00 71.12 86 THR A CA 1
ATOM 683 C C . THR A 1 86 ? -12.435 -5.378 22.468 1.00 71.12 86 THR A C 1
ATOM 685 O O . THR A 1 86 ? -12.228 -6.450 23.047 1.00 71.12 86 THR A O 1
ATOM 688 N N . PRO A 1 87 ? -12.796 -5.334 21.176 1.00 69.38 87 PRO A N 1
ATOM 689 C CA . PRO A 1 87 ? -12.900 -6.538 20.372 1.00 69.38 87 PRO A CA 1
ATOM 690 C C . PRO A 1 87 ? -11.504 -7.138 20.172 1.00 69.38 87 PRO A C 1
ATOM 692 O O . PRO A 1 87 ? -10.538 -6.427 19.907 1.00 69.38 87 PRO A O 1
ATOM 695 N N . SER A 1 88 ? -11.410 -8.462 20.300 1.00 67.50 88 SER A N 1
ATOM 696 C CA . SER A 1 88 ? -10.163 -9.218 20.086 1.00 67.50 88 SER A CA 1
ATOM 697 C C . SER A 1 88 ? -9.842 -9.457 18.605 1.00 67.50 88 SER A C 1
ATOM 699 O O . SER A 1 88 ? -8.779 -9.971 18.277 1.00 67.50 88 SER A O 1
ATOM 701 N N . SER A 1 89 ? -10.757 -9.085 17.711 1.00 72.69 89 SER A N 1
ATOM 702 C CA . SER A 1 89 ? -10.575 -9.051 16.263 1.00 72.69 89 SER A CA 1
ATOM 703 C C . SER A 1 89 ? -11.549 -8.033 15.677 1.00 72.69 89 SER A C 1
ATOM 705 O O . SER A 1 89 ? -12.717 -8.042 16.063 1.00 72.69 89 SER A O 1
ATOM 707 N N . ILE A 1 90 ? -11.089 -7.187 14.757 1.00 78.81 90 ILE A N 1
ATOM 708 C CA . ILE A 1 90 ? -11.944 -6.303 13.954 1.00 78.81 90 ILE A CA 1
ATOM 709 C C . ILE A 1 90 ? -11.687 -6.642 12.495 1.00 78.81 90 ILE A C 1
ATOM 711 O O . ILE A 1 90 ? -10.537 -6.640 12.051 1.00 78.81 90 ILE A O 1
ATOM 715 N N . THR A 1 91 ? -12.752 -6.948 11.772 1.00 81.81 91 THR A N 1
ATOM 716 C CA . THR A 1 91 ? -12.727 -7.193 10.332 1.00 81.81 91 THR A CA 1
ATOM 717 C C . THR A 1 91 ? -13.061 -5.919 9.562 1.00 81.81 91 THR A C 1
ATOM 719 O O . THR A 1 91 ? -13.513 -4.922 10.129 1.00 81.81 91 THR A O 1
ATOM 722 N N . MET A 1 92 ? -12.804 -5.921 8.254 1.00 80.38 92 MET A N 1
ATOM 723 C CA . MET A 1 92 ? -13.152 -4.780 7.409 1.00 80.38 92 MET A CA 1
ATOM 724 C C . MET A 1 92 ? -14.672 -4.603 7.337 1.00 80.38 92 MET A C 1
ATOM 726 O O . MET A 1 92 ? -15.160 -3.475 7.324 1.00 80.38 92 MET A O 1
ATOM 730 N N . GLU A 1 93 ? -15.408 -5.711 7.351 1.00 81.88 93 GLU A N 1
ATOM 731 C CA . GLU A 1 93 ? -16.865 -5.766 7.364 1.00 81.88 93 GLU A CA 1
ATOM 732 C C . GLU A 1 93 ? -17.442 -5.084 8.612 1.00 81.88 93 GLU A C 1
ATOM 734 O O . GLU A 1 93 ? -18.346 -4.261 8.484 1.00 81.88 93 GLU A O 1
ATOM 739 N N . ASP A 1 94 ? -16.857 -5.312 9.794 1.00 81.56 94 ASP A N 1
ATOM 740 C CA . ASP A 1 94 ? -17.293 -4.661 11.043 1.00 81.56 94 ASP A CA 1
ATOM 741 C C . ASP A 1 94 ? -17.211 -3.124 10.946 1.00 81.56 94 ASP A C 1
ATOM 743 O O . ASP A 1 94 ? -18.068 -2.392 11.444 1.00 81.56 94 ASP A O 1
ATOM 747 N N . LEU A 1 95 ? -16.197 -2.605 10.244 1.00 81.75 95 LEU A N 1
ATOM 748 C CA . LEU A 1 95 ? -16.042 -1.164 10.020 1.00 81.75 95 LEU A CA 1
ATOM 749 C C . LEU A 1 95 ? -17.077 -0.600 9.032 1.00 81.75 95 LEU A C 1
ATOM 751 O O . LEU A 1 95 ? -17.359 0.603 9.066 1.00 81.75 95 LEU A O 1
ATOM 755 N N . GLN A 1 96 ? -17.625 -1.440 8.152 1.00 85.00 96 GLN A N 1
ATOM 756 C CA . GLN A 1 96 ? -18.630 -1.063 7.156 1.00 85.00 96 GLN A CA 1
ATOM 757 C C . GLN A 1 96 ? -20.060 -1.188 7.669 1.00 85.00 96 GLN A C 1
ATOM 759 O O . GLN A 1 96 ? -20.908 -0.380 7.300 1.00 85.00 96 GLN A O 1
ATOM 764 N N . GLU A 1 97 ? -20.349 -2.185 8.499 1.00 84.06 97 GLU A N 1
ATOM 765 C CA . GLU A 1 97 ? -21.679 -2.353 9.088 1.00 84.06 97 GLU A CA 1
ATOM 766 C C . GLU A 1 97 ? -21.938 -1.313 10.188 1.00 84.06 97 GLU A C 1
ATOM 768 O O . GLU A 1 97 ? -23.075 -0.864 10.364 1.00 84.06 97 GLU A O 1
ATOM 773 N N . GLY A 1 98 ? -20.877 -0.851 10.859 1.00 79.94 98 GLY A N 1
ATOM 774 C CA . GLY A 1 98 ? -20.973 0.080 11.979 1.00 79.94 98 GLY A CA 1
ATOM 775 C C . GLY A 1 98 ? -21.208 -0.657 13.296 1.00 79.94 98 GLY A C 1
ATOM 776 O O . GLY A 1 98 ? -20.931 -1.846 13.416 1.00 79.94 98 GLY A O 1
ATOM 777 N N . LEU A 1 99 ? -21.690 0.054 14.316 1.00 83.88 99 LEU A N 1
ATOM 778 C CA . LEU A 1 99 ? -21.829 -0.500 15.665 1.00 83.88 99 LEU A CA 1
ATOM 779 C C . LEU A 1 99 ? -23.275 -0.407 16.151 1.00 83.88 99 LEU A C 1
ATOM 781 O O . LEU A 1 99 ? -23.889 0.663 16.135 1.00 83.88 99 LEU A O 1
ATOM 785 N N . SER A 1 100 ? -23.825 -1.522 16.629 1.00 82.81 100 SER A N 1
ATOM 786 C CA . SER A 1 100 ? -25.191 -1.559 17.150 1.00 82.81 100 SER A CA 1
ATOM 787 C C . SER A 1 100 ? -25.322 -0.825 18.495 1.00 82.81 100 SER A C 1
ATOM 789 O O . SER A 1 100 ? -24.390 -0.785 19.298 1.00 82.81 100 SER A O 1
ATOM 791 N N . ALA A 1 101 ? -26.518 -0.312 18.809 1.00 79.00 101 ALA A N 1
ATOM 792 C CA . ALA A 1 101 ? -26.817 0.309 20.109 1.00 79.00 101 ALA A CA 1
ATOM 793 C C . ALA A 1 101 ? -26.536 -0.604 21.320 1.00 79.00 101 ALA A C 1
ATOM 795 O O . ALA A 1 101 ? -26.269 -0.138 22.428 1.00 79.00 101 ALA A O 1
ATOM 796 N N . THR A 1 102 ? -26.602 -1.923 21.134 1.00 78.19 102 THR A N 1
ATOM 797 C CA . THR A 1 102 ? -26.303 -2.899 22.187 1.00 78.19 102 THR A CA 1
ATOM 798 C C . THR A 1 102 ? -24.812 -3.010 22.479 1.00 78.19 102 THR A C 1
ATOM 800 O O . THR A 1 102 ? -24.437 -3.173 23.645 1.00 78.19 102 THR A O 1
ATOM 803 N N . GLU A 1 103 ? -23.982 -2.880 21.450 1.00 80.38 103 GLU A N 1
ATOM 804 C CA . GLU A 1 103 ? -22.525 -3.019 21.515 1.00 80.38 103 GLU A CA 1
ATOM 805 C C . GLU A 1 103 ? -21.832 -1.679 21.769 1.00 80.38 103 GLU A C 1
ATOM 807 O O . GLU A 1 103 ? -20.727 -1.657 22.309 1.00 80.38 103 GLU A O 1
ATOM 812 N N . SER A 1 104 ? -22.508 -0.566 21.474 1.00 83.50 104 SER A N 1
ATOM 813 C CA . SER A 1 104 ? -21.988 0.778 21.686 1.00 83.50 104 SER A CA 1
ATOM 814 C C . SER A 1 104 ? -22.062 1.259 23.132 1.00 83.50 104 SER A C 1
ATOM 816 O O . SER A 1 104 ? -23.096 1.154 23.795 1.00 83.50 104 SER A O 1
ATOM 818 N N . LEU A 1 105 ? -20.971 1.856 23.607 1.00 83.62 105 LEU A N 1
ATOM 819 C CA . LEU A 1 105 ? -20.791 2.432 24.934 1.00 83.62 105 LEU A CA 1
ATOM 820 C C . LEU A 1 105 ? -21.883 3.444 25.304 1.00 83.62 105 LEU A C 1
ATOM 822 O O . LEU A 1 105 ? -22.330 3.457 26.450 1.00 83.62 105 LEU A O 1
ATOM 826 N N . ASP A 1 106 ? -22.333 4.257 24.349 1.00 82.94 106 ASP A N 1
ATOM 827 C CA . ASP A 1 106 ? -23.341 5.302 24.572 1.00 82.94 106 ASP A CA 1
ATOM 828 C C . ASP A 1 106 ? -24.791 4.816 24.406 1.00 82.94 106 ASP A C 1
ATOM 830 O O . ASP A 1 106 ? -25.735 5.565 24.667 1.00 82.94 106 ASP A O 1
ATOM 834 N N . GLY A 1 107 ? -24.985 3.549 24.028 1.00 78.81 107 GLY A N 1
ATOM 835 C CA . GLY A 1 107 ? -26.306 2.965 23.822 1.00 78.81 107 GLY A CA 1
ATOM 836 C C . GLY A 1 107 ? -27.004 3.435 22.544 1.00 78.81 107 GLY A C 1
ATOM 837 O O . GLY A 1 107 ? -28.217 3.252 22.425 1.00 78.81 107 GLY A O 1
ATOM 838 N N . THR A 1 108 ? -26.276 4.042 21.603 1.00 81.06 108 THR A N 1
ATOM 839 C CA . THR A 1 108 ? -26.796 4.488 20.306 1.00 81.06 108 THR A CA 1
ATOM 840 C C . THR A 1 108 ? -26.185 3.697 19.153 1.00 81.06 108 THR A C 1
ATOM 842 O O . THR A 1 108 ? -25.102 3.128 19.266 1.00 81.06 108 THR A O 1
ATOM 845 N N . THR A 1 109 ? -26.918 3.594 18.044 1.00 82.69 109 THR A N 1
ATOM 846 C CA . THR A 1 109 ? -26.410 2.939 16.834 1.00 82.69 109 THR A CA 1
ATOM 847 C C . THR A 1 109 ? -25.494 3.906 16.096 1.00 82.69 109 THR A C 1
ATOM 849 O O . THR A 1 109 ? -25.919 5.013 15.763 1.00 82.69 109 THR A O 1
ATOM 852 N N . HIS A 1 110 ? -24.272 3.471 15.804 1.00 83.38 110 HIS A N 1
ATOM 853 C CA . HIS A 1 110 ? -23.310 4.218 14.997 1.00 83.38 110 HIS A CA 1
ATOM 854 C C . HIS A 1 110 ? -23.299 3.658 13.579 1.00 83.38 110 HIS A C 1
ATOM 856 O O . HIS A 1 110 ? -23.205 2.447 13.387 1.00 83.38 110 HIS A O 1
ATOM 862 N N . GLU A 1 111 ? -23.417 4.544 12.591 1.00 85.00 111 GLU A N 1
ATOM 863 C CA . GLU A 1 111 ? -23.333 4.178 11.174 1.00 85.00 111 GLU A CA 1
ATOM 864 C C . GLU A 1 111 ? -21.922 3.694 10.789 1.00 85.00 111 GLU A C 1
ATOM 866 O O . GLU A 1 111 ? -20.969 3.804 11.564 1.00 85.00 111 GLU A O 1
ATOM 871 N N . ALA A 1 112 ? -21.796 3.190 9.559 1.00 83.81 112 ALA A N 1
ATOM 872 C CA . ALA A 1 112 ? -20.545 2.757 8.944 1.00 83.81 112 ALA A CA 1
ATOM 873 C C . ALA A 1 112 ? -19.396 3.755 9.181 1.00 83.81 112 ALA A C 1
ATOM 875 O O . ALA A 1 112 ? -19.425 4.894 8.697 1.00 83.81 112 ALA A O 1
ATOM 876 N N . LEU A 1 113 ? -18.350 3.310 9.879 1.00 82.69 113 LEU A N 1
ATOM 877 C CA . LEU A 1 113 ? -17.134 4.099 10.106 1.00 82.69 113 LEU A CA 1
ATOM 878 C C . LEU A 1 113 ? -16.268 4.161 8.842 1.00 82.69 113 LEU A C 1
ATOM 880 O O . LEU A 1 113 ? -15.474 5.087 8.663 1.00 82.69 113 LEU A O 1
ATOM 884 N N . LEU A 1 114 ? -16.465 3.200 7.939 1.00 84.56 114 LEU A N 1
ATOM 885 C CA . LEU A 1 114 ? -15.861 3.146 6.622 1.00 84.56 114 LEU A CA 1
ATOM 886 C C . LEU A 1 114 ? -16.962 3.042 5.553 1.00 84.56 114 LEU A C 1
ATOM 888 O O . LEU A 1 114 ? -17.635 2.025 5.432 1.00 84.56 114 LEU A O 1
ATOM 892 N N . LYS A 1 115 ? -17.153 4.102 4.757 1.00 76.31 115 LYS A N 1
ATOM 893 C CA . LYS A 1 115 ? -18.237 4.166 3.753 1.00 76.31 115 LYS A CA 1
ATOM 894 C C . LYS A 1 115 ? -18.064 3.207 2.574 1.00 76.31 115 LYS A C 1
ATOM 896 O O . LYS A 1 115 ? -19.051 2.789 1.982 1.00 76.31 115 LYS A O 1
ATOM 901 N N . GLU A 1 116 ? -16.825 2.903 2.202 1.00 78.94 116 GLU A N 1
ATOM 902 C CA . GLU A 1 116 ? -16.496 2.073 1.043 1.00 78.94 116 GLU A CA 1
ATOM 903 C C . GLU A 1 116 ? -15.406 1.075 1.415 1.00 78.94 116 GLU A 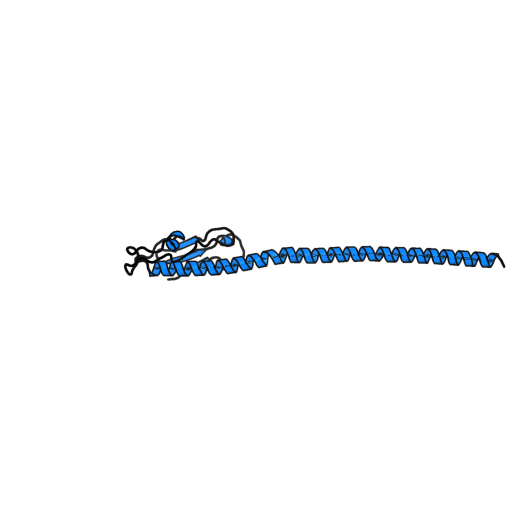C 1
ATOM 905 O O . GLU A 1 116 ? -14.484 1.414 2.160 1.00 78.94 116 GLU A O 1
ATOM 910 N N . ALA A 1 117 ? -15.503 -0.145 0.879 1.00 74.75 117 ALA A N 1
ATOM 911 C CA . ALA A 1 117 ? -14.455 -1.147 1.035 1.00 74.75 117 ALA A CA 1
ATOM 912 C C . ALA A 1 117 ? -13.193 -0.628 0.349 1.00 74.75 117 ALA A C 1
ATOM 914 O O . ALA A 1 117 ? -13.203 -0.340 -0.849 1.00 74.75 117 ALA A O 1
ATOM 915 N N . LYS A 1 118 ? -12.104 -0.512 1.107 1.00 79.69 118 LYS A N 1
ATOM 916 C CA . LYS A 1 118 ? -10.797 -0.177 0.551 1.00 79.69 118 LYS A CA 1
ATOM 917 C C . LYS A 1 118 ? -10.090 -1.460 0.144 1.00 79.69 118 LYS A C 1
ATOM 919 O O . LYS A 1 118 ? -9.990 -2.397 0.930 1.00 79.69 118 LYS A O 1
ATOM 924 N N . THR A 1 119 ? -9.604 -1.480 -1.087 1.00 80.56 119 THR A N 1
ATOM 925 C CA . THR A 1 119 ? -8.795 -2.568 -1.642 1.00 80.56 119 THR A CA 1
ATOM 926 C C . THR A 1 119 ? -7.381 -2.061 -1.840 1.00 80.56 119 THR A C 1
ATOM 928 O O . THR A 1 119 ? -7.180 -0.901 -2.201 1.00 80.56 119 THR A O 1
ATOM 931 N N . ASP A 1 120 ? -6.402 -2.926 -1.615 1.00 80.81 120 ASP A N 1
ATOM 932 C CA . ASP A 1 120 ? -5.004 -2.576 -1.790 1.00 80.81 120 ASP A CA 1
ATOM 933 C C . ASP A 1 120 ? -4.719 -2.190 -3.269 1.00 80.81 120 ASP A C 1
ATOM 935 O O . ASP A 1 120 ? -5.103 -2.935 -4.180 1.00 80.81 120 ASP A O 1
ATOM 939 N N . PRO A 1 121 ? -4.005 -1.079 -3.547 1.00 79.31 121 PRO A N 1
ATOM 940 C CA . PRO A 1 121 ? -3.510 -0.713 -4.881 1.00 79.31 121 PRO A CA 1
ATOM 941 C C . PRO A 1 121 ? -2.705 -1.793 -5.632 1.00 79.31 121 PRO A C 1
ATOM 943 O O . PRO A 1 121 ? -2.552 -1.702 -6.859 1.00 79.31 121 PRO A O 1
ATOM 946 N N . TRP A 1 122 ? -2.165 -2.796 -4.931 1.00 77.81 122 TRP A N 1
ATOM 947 C CA . TRP A 1 122 ? -1.488 -3.961 -5.524 1.00 77.81 122 TRP A CA 1
ATOM 948 C C . TRP A 1 122 ? -2.416 -5.159 -5.791 1.00 77.81 122 TRP A C 1
ATOM 950 O O . TRP A 1 122 ? -1.969 -6.155 -6.359 1.00 77.81 122 TRP A O 1
ATOM 960 N N . GLY A 1 123 ? -3.710 -5.041 -5.478 1.00 72.81 123 GLY A N 1
ATOM 961 C CA . GLY A 1 123 ? -4.744 -6.031 -5.796 1.00 72.81 123 GLY A CA 1
ATOM 962 C C . GLY A 1 123 ? -5.017 -7.067 -4.705 1.00 72.81 123 GLY A C 1
ATOM 963 O O . GLY A 1 123 ? -5.677 -8.063 -4.990 1.00 72.81 123 GLY A O 1
ATOM 964 N N . GLY A 1 124 ? -4.506 -6.859 -3.490 1.00 78.81 124 GLY A N 1
ATOM 965 C CA . GLY A 1 124 ? -4.837 -7.669 -2.316 1.00 78.81 124 GLY A CA 1
ATOM 966 C C . GLY A 1 124 ? -5.822 -6.995 -1.356 1.00 78.81 124 GLY A C 1
ATOM 967 O O . GLY A 1 124 ? -6.372 -5.927 -1.628 1.00 78.81 124 GLY A O 1
ATOM 968 N N . GLU A 1 125 ? -6.036 -7.631 -0.210 1.00 80.81 125 GLU A N 1
ATOM 969 C CA . GLU A 1 125 ? -6.892 -7.127 0.868 1.00 80.81 125 GLU A CA 1
ATOM 970 C C . GLU A 1 125 ? -6.043 -6.564 2.012 1.00 80.81 125 GLU A C 1
ATOM 972 O O . GLU A 1 125 ? -4.900 -6.981 2.221 1.00 80.81 125 GLU A O 1
ATOM 977 N N . TYR A 1 126 ? -6.601 -5.605 2.751 1.00 81.38 126 TYR A N 1
ATOM 978 C CA . TYR A 1 126 ? -5.989 -5.111 3.982 1.00 81.38 126 TYR A CA 1
ATOM 979 C C . TYR A 1 126 ? -6.238 -6.103 5.114 1.00 81.38 126 TYR A C 1
ATOM 981 O O . TYR A 1 126 ? -7.372 -6.530 5.326 1.00 81.38 126 TYR A O 1
ATOM 989 N N . VAL A 1 127 ? -5.193 -6.436 5.869 1.00 81.12 127 VAL A N 1
ATOM 990 C CA . VAL A 1 127 ? -5.301 -7.346 7.015 1.00 81.12 127 VAL A CA 1
ATOM 991 C C . VAL A 1 127 ? -5.179 -6.541 8.299 1.00 81.12 127 VAL A C 1
ATOM 993 O O . VAL A 1 127 ? -4.161 -5.888 8.529 1.00 81.12 127 VAL A O 1
ATOM 996 N N . ILE A 1 128 ? -6.225 -6.598 9.124 1.00 80.50 128 ILE A N 1
ATOM 997 C CA . ILE A 1 128 ? -6.300 -5.951 10.435 1.00 80.50 128 ILE A CA 1
ATOM 998 C C . ILE A 1 128 ? -6.077 -7.029 11.499 1.00 80.50 128 ILE A C 1
ATOM 1000 O O . ILE A 1 128 ? -6.834 -7.995 11.584 1.00 80.50 128 ILE A O 1
ATOM 1004 N N . THR A 1 129 ? -5.044 -6.871 12.321 1.00 78.00 129 THR A N 1
ATOM 1005 C CA . THR A 1 129 ? -4.793 -7.734 13.482 1.00 78.00 129 THR A CA 1
ATOM 1006 C C . THR A 1 129 ? -4.797 -6.898 14.743 1.00 78.00 129 THR A C 1
ATOM 1008 O O . THR A 1 129 ? -4.079 -5.910 14.819 1.00 78.00 129 THR A O 1
ATOM 1011 N N . ILE A 1 130 ? -5.608 -7.276 15.728 1.00 75.31 130 ILE A N 1
ATOM 1012 C CA . ILE A 1 130 ? -5.753 -6.559 16.997 1.00 75.31 130 ILE A CA 1
ATOM 1013 C C . ILE A 1 130 ? -5.613 -7.575 18.120 1.00 75.31 130 ILE A C 1
ATOM 1015 O O . ILE A 1 130 ? -6.099 -8.699 18.012 1.00 75.31 130 ILE A O 1
ATOM 1019 N N . ASP A 1 131 ? -4.910 -7.198 19.175 1.00 73.44 131 ASP A N 1
ATOM 1020 C CA . ASP A 1 131 ? -4.753 -7.995 20.376 1.00 73.44 131 ASP A CA 1
ATOM 1021 C C . ASP A 1 131 ? -5.806 -7.637 21.438 1.00 73.44 131 ASP A C 1
ATOM 1023 O O . ASP A 1 131 ? -6.543 -6.656 21.349 1.00 73.44 131 ASP A O 1
ATOM 1027 N N . ALA A 1 132 ? -5.880 -8.443 22.497 1.00 64.94 132 ALA A N 1
ATOM 1028 C CA . ALA A 1 132 ? -6.837 -8.229 23.584 1.00 64.94 132 ALA A CA 1
ATOM 1029 C C . ALA A 1 132 ? -6.597 -6.933 24.390 1.00 64.94 132 ALA A C 1
ATOM 1031 O O . ALA A 1 132 ? -7.430 -6.582 25.225 1.00 64.94 132 ALA A O 1
ATOM 1032 N N . SER A 1 133 ? -5.473 -6.239 24.178 1.00 60.28 133 SER A N 1
ATOM 1033 C CA . SER A 1 133 ? -5.174 -4.943 24.796 1.00 60.28 133 SER A CA 1
ATOM 1034 C C . SER A 1 133 ? -5.660 -3.756 23.959 1.00 60.28 133 SER A C 1
ATOM 1036 O O . SER A 1 133 ? -5.673 -2.632 24.453 1.00 60.28 133 SER A O 1
ATOM 1038 N N . GLY A 1 134 ? -6.127 -4.006 22.733 1.00 61.91 134 GLY A N 1
ATOM 1039 C CA . GLY A 1 134 ? -6.568 -2.982 21.787 1.00 61.91 134 GLY A CA 1
ATOM 1040 C C . GLY A 1 134 ? -5.452 -2.474 20.878 1.00 61.91 134 GLY A C 1
ATOM 1041 O O . GLY A 1 134 ? -5.744 -1.746 19.929 1.00 61.91 134 GLY A O 1
ATOM 1042 N N . ALA A 1 135 ? -4.209 -2.899 21.119 1.00 71.25 135 ALA A N 1
ATOM 1043 C CA . ALA A 1 135 ? -3.091 -2.656 20.227 1.00 71.25 135 ALA A CA 1
ATOM 1044 C C . ALA A 1 135 ? -3.130 -3.630 19.046 1.00 71.25 135 ALA A C 1
ATOM 1046 O O . ALA A 1 135 ? -3.701 -4.717 19.116 1.00 71.25 135 ALA A O 1
ATOM 1047 N N . GLY A 1 136 ? -2.550 -3.247 17.920 1.00 77.31 136 GLY A N 1
ATOM 1048 C CA . GLY A 1 136 ? -2.658 -4.055 16.716 1.00 77.31 136 GLY A CA 1
ATOM 1049 C C . GLY A 1 136 ? -1.866 -3.502 15.557 1.00 77.31 136 GLY A C 1
ATOM 1050 O O . GLY A 1 136 ? -1.170 -2.498 15.680 1.00 77.31 136 GLY A O 1
ATOM 1051 N N . THR A 1 137 ? -1.982 -4.147 14.410 1.00 75.25 137 THR A N 1
ATOM 1052 C CA . THR A 1 137 ? -1.352 -3.697 13.179 1.00 75.25 137 THR A CA 1
ATOM 1053 C C . THR A 1 137 ? -2.290 -3.859 11.992 1.00 75.25 137 THR A C 1
ATOM 1055 O O . THR A 1 137 ? -3.151 -4.742 11.963 1.00 75.25 137 THR A O 1
ATOM 1058 N N . ILE A 1 138 ? -2.157 -2.955 11.023 1.00 72.62 138 ILE A N 1
ATOM 1059 C CA . ILE A 1 138 ? -2.864 -3.018 9.743 1.00 72.62 138 ILE A CA 1
ATOM 1060 C C . ILE A 1 138 ? -1.809 -3.126 8.654 1.00 72.62 138 ILE A C 1
ATOM 1062 O O . ILE A 1 138 ? -0.949 -2.248 8.558 1.00 72.62 138 ILE A O 1
ATOM 1066 N N . SER A 1 139 ? -1.884 -4.176 7.839 1.00 73.31 139 SER A N 1
ATOM 1067 C CA . SER A 1 139 ? -0.899 -4.471 6.795 1.00 73.31 139 SER A CA 1
ATOM 1068 C C . SER A 1 139 ? -1.518 -4.554 5.400 1.00 73.31 139 SER A C 1
ATOM 1070 O O . SER A 1 139 ? -2.720 -4.779 5.236 1.00 73.31 139 SER A O 1
ATOM 1072 N N . THR A 1 140 ? -0.678 -4.331 4.387 1.00 73.00 140 THR A N 1
ATOM 1073 C CA . THR A 1 140 ? -1.039 -4.422 2.962 1.00 73.00 140 THR A CA 1
ATOM 1074 C C . THR A 1 140 ? -0.486 -5.699 2.333 1.00 73.00 140 THR A C 1
ATOM 1076 O O . THR A 1 140 ? 0.475 -6.290 2.828 1.00 73.00 140 THR A O 1
ATOM 1079 N N . SER A 1 141 ? -1.025 -6.115 1.187 1.00 67.44 141 SER A N 1
ATOM 1080 C CA . SER A 1 141 ? -0.535 -7.291 0.454 1.00 67.44 141 SER A CA 1
ATOM 1081 C C . SER A 1 141 ? 0.880 -7.108 -0.115 1.00 67.44 141 SER A C 1
ATOM 1083 O O . SER A 1 141 ? 1.606 -8.084 -0.314 1.00 67.44 141 SER A O 1
ATOM 1085 N N . ALA A 1 142 ? 1.331 -5.862 -0.299 1.00 58.97 142 ALA A N 1
ATOM 1086 C CA . ALA A 1 142 ? 2.715 -5.557 -0.663 1.00 58.97 142 ALA A CA 1
ATOM 1087 C C . ALA A 1 142 ? 3.723 -5.733 0.484 1.00 58.97 142 ALA A C 1
ATOM 1089 O O . ALA A 1 142 ? 4.931 -5.720 0.223 1.00 58.97 142 ALA A O 1
ATOM 1090 N N . ALA A 1 143 ? 3.272 -5.986 1.721 1.00 50.09 143 ALA A N 1
ATOM 1091 C CA . ALA A 1 143 ? 4.150 -6.383 2.825 1.00 50.09 143 ALA A CA 1
ATOM 1092 C C . ALA A 1 143 ? 5.011 -7.614 2.481 1.00 50.09 143 ALA A C 1
ATOM 1094 O O . ALA A 1 143 ? 6.117 -7.765 3.001 1.00 50.09 143 ALA A O 1
ATOM 1095 N N . VAL A 1 144 ? 4.554 -8.453 1.543 1.00 47.06 144 VAL A N 1
ATOM 1096 C CA . VAL A 1 144 ? 5.250 -9.672 1.107 1.00 47.06 144 VAL A CA 1
ATOM 1097 C C . VAL A 1 144 ? 6.331 -9.399 0.043 1.00 47.06 144 VAL A C 1
ATOM 1099 O O . VAL A 1 144 ? 7.193 -10.247 -0.183 1.00 47.06 144 VAL A O 1
ATOM 1102 N N . SER A 1 145 ? 6.361 -8.222 -0.599 1.00 41.72 145 SER A N 1
ATOM 1103 C CA . SER A 1 145 ? 7.313 -7.921 -1.682 1.00 41.72 145 SER A CA 1
ATOM 1104 C C . SER A 1 145 ? 8.212 -6.714 -1.384 1.00 41.72 145 SER A C 1
ATOM 1106 O O . SER A 1 145 ? 8.044 -5.633 -1.939 1.00 41.72 145 SER A O 1
ATOM 1108 N N . GLY A 1 146 ? 9.198 -6.928 -0.507 1.00 40.25 146 GLY A N 1
ATOM 1109 C CA . GLY A 1 146 ? 10.579 -6.420 -0.599 1.00 40.25 146 GLY A CA 1
ATOM 1110 C C . GLY A 1 146 ? 10.846 -5.007 -1.140 1.00 40.25 146 GLY A C 1
ATOM 1111 O O . GLY A 1 146 ? 11.798 -4.835 -1.899 1.00 40.25 146 GLY A O 1
ATOM 1112 N N . GLY A 1 147 ? 10.057 -3.997 -0.769 1.00 40.69 147 GLY A N 1
ATOM 1113 C CA . GLY A 1 147 ? 10.209 -2.663 -1.346 1.00 40.69 147 GLY A CA 1
ATOM 1114 C C . GLY A 1 147 ? 9.643 -1.524 -0.506 1.00 40.69 147 GLY A C 1
ATOM 1115 O O . GLY A 1 147 ? 8.720 -0.857 -0.958 1.00 40.69 147 GLY A O 1
ATOM 1116 N N . GLY A 1 148 ? 10.246 -1.260 0.657 1.00 42.09 148 GLY A N 1
ATOM 1117 C CA . GLY A 1 148 ? 10.420 0.095 1.210 1.00 42.09 148 GLY A CA 1
ATOM 1118 C C . GLY A 1 148 ? 9.177 0.965 1.423 1.00 42.09 148 GLY A C 1
ATOM 1119 O O . GLY A 1 148 ? 9.204 2.144 1.074 1.00 42.09 148 GLY A O 1
ATOM 1120 N N . LEU A 1 149 ? 8.114 0.407 1.987 1.00 47.97 149 LEU A N 1
ATOM 1121 C CA . LEU A 1 149 ? 7.099 1.156 2.723 1.00 47.97 149 LEU A CA 1
ATOM 1122 C C . LEU A 1 149 ? 7.161 0.675 4.176 1.00 47.97 149 LEU A C 1
ATOM 1124 O O . LEU A 1 149 ? 7.504 -0.486 4.421 1.00 47.97 149 LEU A O 1
ATOM 1128 N N . ASP A 1 150 ? 6.781 1.534 5.120 1.00 55.09 150 ASP A N 1
ATOM 1129 C CA . ASP A 1 150 ? 6.272 1.063 6.407 1.00 55.09 150 ASP A CA 1
ATOM 1130 C C . ASP A 1 150 ? 4.954 0.340 6.074 1.00 55.09 150 ASP A C 1
ATOM 1132 O O . ASP A 1 150 ? 3.886 0.942 5.996 1.00 55.09 150 ASP A O 1
ATOM 1136 N N . ASN A 1 151 ? 5.063 -0.940 5.701 1.00 61.78 151 ASN A N 1
ATOM 1137 C CA . ASN A 1 151 ? 3.995 -1.783 5.137 1.00 61.78 151 ASN A CA 1
ATOM 1138 C C . ASN A 1 151 ? 2.919 -2.163 6.166 1.00 61.78 151 ASN A C 1
ATOM 1140 O O . ASN A 1 151 ? 2.085 -3.038 5.927 1.00 61.78 151 ASN A O 1
ATOM 1144 N N . GLU A 1 152 ? 3.002 -1.538 7.329 1.00 62.25 152 GLU A N 1
ATOM 1145 C CA . GLU A 1 152 ? 2.317 -1.883 8.545 1.00 62.25 152 GLU A CA 1
ATOM 1146 C C . GLU A 1 152 ? 2.197 -0.605 9.375 1.00 62.25 152 GLU A C 1
ATOM 1148 O O . GLU A 1 152 ? 3.192 0.078 9.628 1.00 62.25 152 GLU A O 1
ATOM 1153 N N . ILE A 1 153 ? 0.975 -0.252 9.769 1.00 68.06 153 ILE A N 1
ATOM 1154 C CA . ILE A 1 153 ? 0.755 0.806 10.754 1.00 68.06 153 ILE A CA 1
ATOM 1155 C C . ILE A 1 153 ? 0.336 0.151 12.060 1.00 68.06 153 ILE A C 1
ATOM 1157 O O . ILE A 1 153 ? -0.667 -0.561 12.105 1.00 68.06 153 ILE A O 1
ATOM 1161 N N . THR A 1 154 ? 1.073 0.457 13.125 1.00 73.88 154 THR A N 1
ATOM 1162 C CA . THR A 1 154 ? 0.706 0.071 14.485 1.00 73.88 154 THR A CA 1
ATOM 1163 C C . THR A 1 154 ? -0.468 0.909 14.980 1.00 73.88 154 THR A C 1
ATOM 1165 O O . THR A 1 154 ? -0.525 2.134 14.805 1.00 73.88 154 THR A O 1
ATOM 1168 N N . ILE A 1 155 ? -1.421 0.233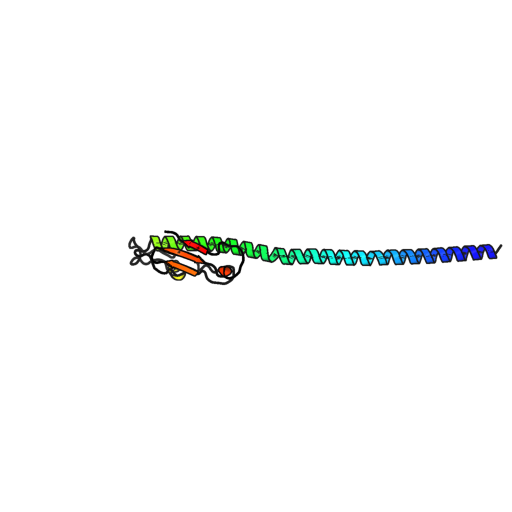 15.593 1.00 68.38 155 ILE A N 1
ATOM 1169 C CA . ILE A 1 155 ? -2.500 0.789 16.390 1.00 68.38 155 ILE A CA 1
ATOM 1170 C C . ILE A 1 155 ? -2.011 0.697 17.833 1.00 68.38 155 ILE A C 1
ATOM 1172 O O . ILE A 1 155 ? -1.816 -0.401 18.342 1.00 68.38 155 ILE A O 1
ATOM 1176 N N . ASP A 1 156 ? -1.800 1.850 18.456 1.00 68.44 156 ASP A N 1
ATOM 1177 C CA . ASP A 1 156 ? -1.489 1.957 19.878 1.00 68.44 156 ASP A CA 1
ATOM 1178 C C . ASP A 1 156 ? -2.695 2.616 20.550 1.00 68.44 156 ASP A C 1
ATOM 1180 O O . ASP A 1 156 ? -3.238 3.587 20.004 1.00 68.44 156 ASP A O 1
ATOM 1184 N N . PHE A 1 157 ? -3.111 2.070 21.692 1.00 53.66 157 PHE A N 1
ATOM 1185 C CA . PHE A 1 157 ? -4.220 2.564 22.509 1.00 53.66 157 PHE A CA 1
ATOM 1186 C C . PHE A 1 157 ? -3.707 3.145 23.829 1.00 53.66 157 PHE A C 1
ATOM 1188 O O . PHE A 1 157 ? -2.786 2.538 24.425 1.00 53.66 157 PHE A O 1
#

InterPro domains:
  IPR045584 Pilin-like [SSF54523] (32-141)

Radius of gyration: 37.28 Å; chains: 1; bounding box: 79×29×105 Å